Protein AF-A0AB38RMM7-F1 (afdb_monomer)

Solvent-accessible surface area (backbone atoms only — not comparable to full-atom values): 5279 Å² total; per-residue (Å²): 130,83,80,70,76,73,70,58,60,54,67,40,62,90,70,55,55,67,68,40,50,26,32,42,48,48,81,53,98,93,41,78,46,77,41,70,30,29,34,60,32,61,94,68,21,26,33,28,30,86,89,42,75,67,75,74,16,58,46,70,42,92,75,45,42,66,50,36,32,54,55,70,96,43,65,75,37,47,54,53,54,52,49,59,70,69,64,75,122

Organism: NCBI:txid1303681

pLDDT: mean 83.7, std 14.5, range [35.16, 96.75]

Structure (mmCIF, N/CA/C/O backbone):
data_AF-A0AB38RMM7-F1
#
_entry.id   AF-A0AB38RMM7-F1
#
loop_
_atom_site.group_PDB
_atom_site.id
_atom_site.type_symbol
_atom_site.label_atom_id
_atom_site.label_alt_id
_atom_site.label_comp_id
_atom_site.label_asym_id
_atom_site.label_entity_id
_atom_site.label_seq_id
_atom_site.pdbx_PDB_ins_code
_atom_site.Cartn_x
_atom_site.Cartn_y
_atom_site.Cartn_z
_atom_site.occupancy
_atom_site.B_iso_or_equiv
_atom_site.auth_seq_id
_atom_site.auth_comp_id
_atom_site.auth_asym_id
_atom_site.auth_atom_id
_atom_site.pdbx_PDB_model_num
ATOM 1 N N . MET A 1 1 ? 29.906 -15.319 7.588 1.00 35.16 1 MET A N 1
ATOM 2 C CA . MET A 1 1 ? 28.972 -15.102 6.467 1.00 35.16 1 MET A CA 1
ATOM 3 C C . MET A 1 1 ? 28.204 -13.851 6.808 1.00 35.16 1 MET A C 1
ATOM 5 O O . MET A 1 1 ? 27.572 -13.820 7.854 1.00 35.16 1 MET A O 1
ATOM 9 N N . SER A 1 2 ? 28.437 -12.793 6.040 1.00 39.25 2 SER A N 1
ATOM 10 C CA . SER A 1 2 ? 27.910 -11.458 6.289 1.00 39.25 2 SER A CA 1
ATOM 11 C C . SER A 1 2 ? 26.391 -11.508 6.270 1.00 39.25 2 SER A C 1
ATOM 13 O O . SER A 1 2 ? 25.805 -11.931 5.278 1.00 39.25 2 SER A O 1
ATOM 15 N N . SER A 1 3 ? 25.772 -11.119 7.377 1.00 42.66 3 SER A N 1
ATOM 16 C CA . SER A 1 3 ? 24.352 -10.822 7.439 1.00 42.66 3 SER A CA 1
ATOM 17 C C . SER A 1 3 ? 24.130 -9.599 6.552 1.00 42.66 3 SER A C 1
ATOM 19 O O . SER A 1 3 ? 24.262 -8.467 7.011 1.00 42.66 3 SER A O 1
ATOM 21 N N . GLU A 1 4 ? 23.881 -9.804 5.258 1.00 44.81 4 GLU A N 1
ATOM 22 C CA . GLU A 1 4 ? 23.113 -8.823 4.503 1.00 44.81 4 GLU A CA 1
ATOM 23 C C . GLU A 1 4 ? 21.838 -8.640 5.318 1.00 44.81 4 GLU A C 1
ATOM 25 O O . GLU A 1 4 ? 21.049 -9.575 5.467 1.00 44.81 4 GLU A O 1
ATOM 30 N N . SER A 1 5 ? 21.688 -7.476 5.951 1.00 48.28 5 SER A N 1
ATOM 31 C CA . SER A 1 5 ? 20.381 -7.002 6.373 1.00 48.28 5 SER A CA 1
ATOM 32 C C . SER A 1 5 ? 19.549 -7.030 5.104 1.00 48.28 5 SER A C 1
ATOM 34 O O . SER A 1 5 ? 19.679 -6.126 4.284 1.00 48.28 5 SER A O 1
ATOM 36 N N . ALA A 1 6 ? 18.829 -8.130 4.872 1.00 55.78 6 ALA A N 1
ATOM 37 C CA . ALA A 1 6 ? 17.973 -8.279 3.716 1.00 55.78 6 ALA A CA 1
ATOM 38 C C . ALA A 1 6 ? 16.996 -7.122 3.829 1.00 55.78 6 ALA A C 1
ATOM 40 O O . ALA A 1 6 ? 16.140 -7.130 4.716 1.00 55.78 6 ALA A O 1
ATOM 41 N N . ALA A 1 7 ? 17.231 -6.075 3.037 1.00 63.75 7 ALA A N 1
ATOM 42 C CA . ALA A 1 7 ? 16.357 -4.928 3.008 1.00 63.75 7 ALA A CA 1
ATOM 43 C C . ALA A 1 7 ? 14.967 -5.5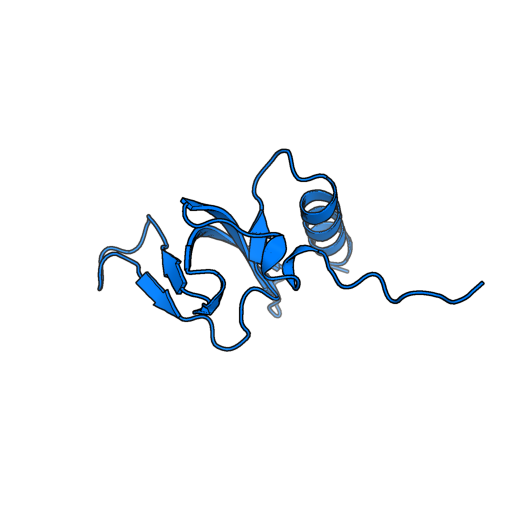01 2.777 1.00 63.75 7 ALA A C 1
ATOM 45 O O . ALA A 1 7 ? 14.747 -6.272 1.838 1.00 63.75 7 ALA A O 1
ATOM 46 N N . SER A 1 8 ? 14.085 -5.221 3.727 1.00 78.69 8 SER A N 1
ATOM 47 C CA . SER A 1 8 ? 12.662 -5.457 3.621 1.00 78.69 8 SER A CA 1
ATOM 48 C C . SER A 1 8 ? 12.224 -5.245 2.166 1.00 78.69 8 SER A C 1
ATOM 5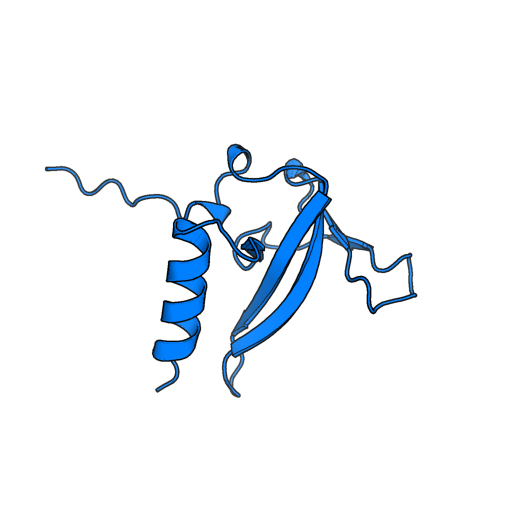0 O O . SER A 1 8 ? 12.388 -4.137 1.665 1.00 78.69 8 SER A O 1
ATOM 52 N N . PRO A 1 9 ? 11.729 -6.261 1.441 1.00 83.44 9 PRO A N 1
ATOM 53 C CA . PRO A 1 9 ? 11.570 -6.169 -0.013 1.00 83.44 9 P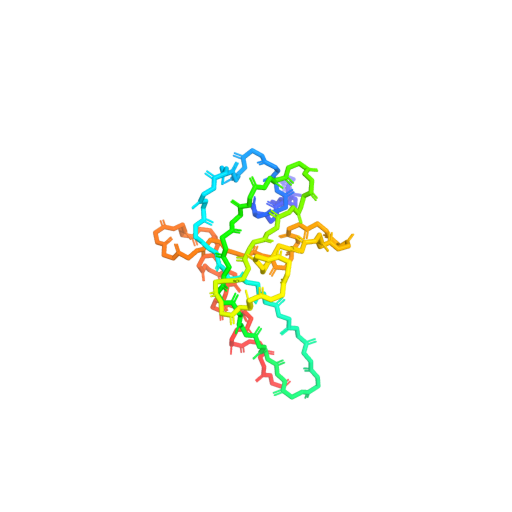RO A CA 1
ATOM 54 C C . PRO A 1 9 ? 10.648 -5.023 -0.444 1.00 83.44 9 PRO A C 1
ATOM 56 O O . PRO A 1 9 ? 10.883 -4.397 -1.468 1.00 83.44 9 PRO A O 1
ATOM 59 N N . TRP A 1 10 ? 9.665 -4.672 0.385 1.00 85.19 10 TRP A N 1
ATOM 60 C CA . TRP A 1 10 ? 8.794 -3.507 0.203 1.00 85.19 10 TRP A CA 1
ATOM 61 C C . TRP A 1 10 ? 9.489 -2.142 0.358 1.00 85.19 10 TRP A C 1
ATOM 63 O O . TRP A 1 10 ? 8.935 -1.130 -0.060 1.00 85.19 10 TRP A O 1
ATOM 73 N N . GLU A 1 11 ? 10.687 -2.073 0.936 1.00 82.00 11 GLU A N 1
ATOM 74 C CA . GLU A 1 11 ? 11.502 -0.850 0.976 1.00 82.00 11 GLU A CA 1
ATOM 75 C C . GLU A 1 11 ? 12.278 -0.639 -0.337 1.00 82.00 11 GLU A C 1
ATOM 77 O O . GLU A 1 11 ? 12.761 0.462 -0.600 1.00 82.00 11 GLU A O 1
ATOM 82 N N . CYS A 1 12 ? 12.363 -1.660 -1.197 1.00 81.94 12 CYS A N 1
ATOM 83 C CA . CYS A 1 12 ? 13.004 -1.563 -2.504 1.00 81.94 12 CYS A CA 1
ATOM 84 C C . CYS A 1 12 ? 12.016 -1.022 -3.548 1.00 81.94 12 CYS A C 1
ATOM 86 O O . CYS A 1 12 ? 10.993 -1.644 -3.820 1.00 81.94 12 CYS A O 1
ATOM 88 N N . ALA A 1 13 ? 12.339 0.101 -4.196 1.00 74.06 13 ALA A N 1
ATOM 89 C CA . ALA A 1 13 ? 11.482 0.686 -5.235 1.00 74.06 13 ALA A CA 1
ATOM 90 C C . ALA A 1 13 ? 11.222 -0.278 -6.410 1.00 74.06 13 ALA A C 1
ATOM 92 O O . ALA A 1 13 ? 10.103 -0.332 -6.911 1.00 74.06 13 ALA A O 1
ATOM 93 N N . ASP A 1 14 ? 12.221 -1.086 -6.781 1.00 83.88 14 ASP A N 1
ATOM 94 C CA . ASP A 1 14 ? 12.125 -2.091 -7.852 1.00 83.88 14 ASP A CA 1
ATOM 95 C C . ASP A 1 14 ? 11.171 -3.251 -7.521 1.00 83.88 14 ASP A C 1
ATOM 97 O O . ASP A 1 14 ? 10.830 -4.049 -8.392 1.00 83.88 14 ASP A O 1
ATOM 101 N N . HIS A 1 15 ? 10.734 -3.365 -6.264 1.00 87.94 15 HIS A N 1
ATOM 102 C CA . HIS A 1 15 ? 9.740 -4.351 -5.852 1.00 87.94 15 HIS A CA 1
ATOM 103 C C . HIS A 1 15 ? 8.317 -3.972 -6.279 1.00 87.94 15 HIS A C 1
ATOM 105 O O . HIS A 1 15 ? 7.439 -4.831 -6.294 1.00 87.94 15 HIS A O 1
ATOM 111 N N . TRP A 1 16 ? 8.082 -2.702 -6.611 1.00 90.69 16 TRP A N 1
ATOM 112 C CA . TRP A 1 16 ? 6.753 -2.150 -6.836 1.00 90.69 16 TRP A CA 1
ATOM 113 C C . TRP A 1 16 ? 6.518 -1.770 -8.293 1.00 90.69 16 TRP A C 1
ATOM 115 O O . TRP A 1 16 ? 7.375 -1.185 -8.956 1.00 90.69 16 TRP A O 1
ATOM 125 N N . ALA A 1 17 ? 5.291 -1.985 -8.750 1.00 92.56 17 ALA A N 1
ATOM 126 C CA . ALA A 1 17 ? 4.767 -1.468 -10.000 1.00 92.56 17 ALA A CA 1
ATOM 127 C C . ALA A 1 17 ? 3.542 -0.565 -9.752 1.00 92.56 17 ALA A C 1
ATOM 129 O O . ALA A 1 17 ? 2.752 -0.797 -8.831 1.00 92.56 17 ALA A O 1
ATOM 130 N N . PRO A 1 18 ? 3.332 0.476 -10.580 1.00 94.69 18 PRO A N 1
ATOM 131 C CA . PRO A 1 18 ? 2.059 1.187 -10.616 1.00 94.69 18 PRO A CA 1
ATOM 132 C C . PRO A 1 18 ? 0.892 0.221 -10.865 1.00 94.69 18 PRO A C 1
ATOM 134 O O . PRO A 1 18 ? 0.922 -0.571 -11.805 1.00 94.69 18 PRO A O 1
ATOM 137 N N . GLY A 1 19 ? -0.151 0.319 -10.045 1.00 93.88 19 GLY A N 1
ATOM 138 C CA . GLY A 1 19 ? -1.322 -0.556 -10.067 1.00 93.88 19 GLY A CA 1
ATOM 139 C C . GLY A 1 19 ? -1.261 -1.725 -9.083 1.00 93.88 19 GLY A C 1
ATOM 140 O O . GLY A 1 19 ? -2.274 -2.408 -8.922 1.00 93.88 19 GLY A O 1
ATOM 141 N N . ASP A 1 20 ? -0.135 -1.939 -8.396 1.00 93.56 20 ASP A N 1
ATOM 142 C CA . ASP A 1 20 ? -0.023 -3.006 -7.404 1.00 93.56 20 ASP A CA 1
ATOM 143 C C . ASP A 1 20 ? -1.065 -2.849 -6.294 1.00 93.56 20 ASP A C 1
ATOM 145 O O . ASP A 1 20 ? -1.224 -1.783 -5.692 1.00 93.56 20 ASP A O 1
ATOM 149 N N . SER A 1 21 ? -1.770 -3.945 -6.016 1.00 93.00 21 SER A N 1
ATOM 150 C CA . SER A 1 21 ? -2.681 -4.037 -4.878 1.00 93.00 21 SER A CA 1
ATOM 151 C C . SER A 1 21 ? -1.883 -4.283 -3.605 1.00 93.00 21 SER A C 1
ATOM 153 O O . SER A 1 21 ? -1.078 -5.213 -3.535 1.00 93.00 21 SER A O 1
ATOM 155 N N . ALA A 1 22 ? -2.123 -3.464 -2.588 1.00 94.31 22 ALA A N 1
ATOM 156 C CA . ALA A 1 22 ? -1.341 -3.469 -1.365 1.00 94.31 22 ALA A CA 1
ATOM 157 C C . ALA A 1 22 ? -2.199 -3.212 -0.119 1.00 94.31 22 ALA A C 1
ATOM 159 O O . ALA A 1 22 ? -3.374 -2.849 -0.192 1.00 94.31 22 ALA A O 1
ATOM 160 N N . LEU A 1 23 ? -1.587 -3.423 1.038 1.00 93.50 23 LEU A N 1
ATOM 161 C CA . LEU A 1 23 ? -2.084 -3.046 2.350 1.00 93.50 23 LEU A CA 1
ATOM 162 C C . LEU A 1 23 ? -1.162 -1.968 2.903 1.00 93.50 23 LEU A C 1
ATOM 164 O O . LEU A 1 23 ? 0.049 -2.174 2.986 1.00 93.50 23 LEU A O 1
ATOM 168 N N . TRP A 1 24 ? -1.734 -0.834 3.291 1.00 93.62 24 TRP A N 1
ATOM 169 C CA . TRP A 1 24 ? -1.072 0.106 4.177 1.00 93.62 24 TRP A CA 1
ATOM 170 C C . TRP A 1 24 ? -1.317 -0.339 5.612 1.00 93.62 24 TRP A C 1
ATOM 172 O O . TRP A 1 24 ? -2.460 -0.503 6.040 1.00 93.62 24 TRP A O 1
ATOM 182 N N . ILE A 1 25 ? -0.234 -0.574 6.332 1.00 90.81 25 ILE A N 1
ATOM 183 C CA . ILE A 1 25 ? -0.244 -1.079 7.692 1.00 90.81 25 ILE A CA 1
ATOM 184 C C . ILE A 1 25 ? 0.142 0.078 8.600 1.00 90.81 25 ILE A C 1
ATOM 186 O O . ILE A 1 25 ? 1.105 0.786 8.329 1.00 90.81 25 ILE A O 1
ATOM 190 N N . GLY A 1 26 ? -0.559 0.261 9.708 1.00 87.56 26 GLY A N 1
ATOM 191 C CA . GLY A 1 26 ? -0.014 1.064 10.789 1.00 87.56 26 GLY A CA 1
ATOM 192 C C . GLY A 1 26 ? -0.107 0.360 12.126 1.00 87.56 26 GLY A C 1
ATOM 193 O O . GLY A 1 26 ? -0.975 -0.476 12.372 1.00 87.56 26 GLY A O 1
ATOM 194 N N . VAL A 1 27 ? 0.837 0.701 12.995 1.00 83.38 27 VAL A N 1
ATOM 195 C CA . VAL A 1 27 ? 0.947 0.143 14.340 1.00 83.38 27 VAL A CA 1
ATOM 196 C C . VAL A 1 27 ? 0.559 1.234 15.325 1.00 83.38 27 VAL A C 1
ATOM 198 O O . VAL A 1 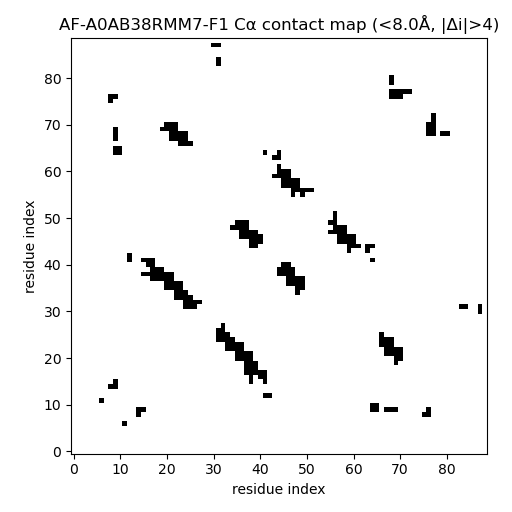27 ? 1.211 2.273 15.408 1.00 83.38 27 VAL A O 1
ATOM 201 N N . GLY A 1 28 ? -0.534 1.011 16.047 1.00 81.88 28 GLY A N 1
ATOM 202 C CA . GLY A 1 28 ? -1.024 1.904 17.089 1.00 81.88 28 GLY A CA 1
ATOM 203 C C . GLY A 1 28 ? -1.055 1.226 18.456 1.00 81.88 28 GLY A C 1
ATOM 204 O O . GLY A 1 28 ? -0.831 0.025 18.589 1.00 81.88 28 GLY A O 1
ATOM 205 N N . ALA A 1 29 ? -1.402 1.997 19.489 1.00 80.94 29 ALA A N 1
ATOM 206 C CA . ALA A 1 29 ? -1.539 1.485 20.856 1.00 80.94 29 ALA A CA 1
ATOM 207 C C . ALA A 1 29 ? -2.608 0.379 20.995 1.00 80.94 29 ALA A C 1
ATOM 209 O O . ALA A 1 29 ? -2.546 -0.425 21.918 1.00 80.94 29 ALA A O 1
ATOM 210 N N . SER A 1 30 ? -3.585 0.337 20.084 1.00 82.00 30 SER A N 1
ATOM 211 C CA . SER A 1 30 ? -4.650 -0.671 20.027 1.00 82.00 30 SER A CA 1
ATOM 212 C C . SER A 1 30 ? -4.316 -1.883 19.148 1.00 82.00 30 SER A C 1
ATOM 214 O O . SER A 1 30 ? -5.181 -2.732 18.950 1.00 82.00 30 SER A O 1
ATOM 216 N N . GLY A 1 31 ? -3.100 -1.954 18.596 1.00 84.31 31 GLY A N 1
ATOM 217 C CA . GLY A 1 31 ? -2.650 -3.027 17.712 1.00 84.31 31 GLY A CA 1
ATOM 218 C C . GLY A 1 31 ? -2.377 -2.563 16.282 1.00 84.31 31 GLY A C 1
ATOM 219 O O . GLY A 1 31 ? -2.151 -1.381 16.012 1.00 84.31 31 GLY A O 1
ATOM 220 N N . VAL A 1 32 ? -2.373 -3.528 15.368 1.00 86.19 32 VAL A N 1
ATOM 221 C CA . VAL A 1 32 ? -2.136 -3.306 13.940 1.00 86.19 32 VAL A CA 1
ATOM 222 C C . VAL A 1 32 ? -3.455 -2.952 13.259 1.00 86.19 32 VAL A C 1
ATOM 224 O O . VAL A 1 32 ? -4.458 -3.636 13.458 1.00 86.19 32 VAL A O 1
ATOM 227 N N . TYR A 1 33 ? -3.456 -1.892 12.455 1.00 88.38 33 TYR A N 1
ATOM 228 C CA . TYR A 1 33 ? -4.536 -1.593 11.522 1.00 88.38 33 TYR A CA 1
ATOM 229 C C . TYR A 1 33 ? -4.046 -1.782 10.090 1.00 88.38 33 TYR A C 1
ATOM 231 O O . TYR A 1 33 ? -2.895 -1.483 9.771 1.00 88.38 33 TYR A O 1
ATOM 239 N N . GLU A 1 34 ? -4.937 -2.257 9.227 1.00 91.00 34 GLU A N 1
ATOM 240 C CA . GLU A 1 34 ? -4.655 -2.488 7.816 1.00 91.00 34 GLU A CA 1
ATOM 241 C C . GLU A 1 34 ? -5.666 -1.741 6.959 1.00 91.00 34 GLU A C 1
ATOM 243 O O . GLU A 1 34 ? -6.859 -1.698 7.271 1.00 91.00 34 GLU A O 1
ATOM 248 N N . ARG A 1 35 ? -5.186 -1.166 5.858 1.00 91.94 35 ARG A N 1
ATOM 249 C CA . ARG A 1 35 ? -6.013 -0.441 4.904 1.00 91.94 35 ARG A CA 1
ATOM 250 C C . ARG A 1 35 ? -5.678 -0.850 3.471 1.00 91.94 35 ARG A C 1
ATOM 252 O O . ARG A 1 35 ? -4.533 -0.666 3.057 1.00 91.94 35 ARG A O 1
ATOM 259 N N . PRO A 1 36 ? -6.633 -1.398 2.701 1.00 94.19 36 PRO A N 1
ATOM 260 C CA . PRO A 1 36 ? -6.408 -1.712 1.295 1.00 94.19 36 PRO A CA 1
ATOM 261 C C . PRO A 1 36 ? -6.104 -0.452 0.488 1.00 94.19 36 PRO A C 1
ATOM 263 O O . PRO A 1 36 ? -6.824 0.539 0.580 1.00 94.19 36 PRO A O 1
ATOM 266 N N . ILE A 1 37 ? -5.055 -0.507 -0.324 1.00 95.50 37 ILE A N 1
ATOM 267 C CA . ILE A 1 37 ? -4.637 0.587 -1.200 1.00 95.50 37 ILE A CA 1
ATOM 268 C C . ILE A 1 37 ? -4.134 0.049 -2.542 1.00 95.50 37 ILE A C 1
ATOM 270 O O . ILE A 1 37 ? -3.857 -1.141 -2.707 1.00 95.50 37 ILE A O 1
ATOM 274 N N . ILE A 1 38 ? -3.998 0.949 -3.509 1.00 95.75 38 ILE A N 1
ATOM 275 C CA . ILE A 1 38 ? -3.373 0.701 -4.808 1.00 95.75 38 ILE A CA 1
ATOM 276 C C . ILE A 1 38 ? -2.155 1.613 -4.923 1.00 95.75 38 ILE A C 1
ATOM 278 O O . ILE A 1 38 ? -2.264 2.819 -4.696 1.00 95.75 38 ILE A O 1
ATOM 282 N N . VAL A 1 39 ? -1.00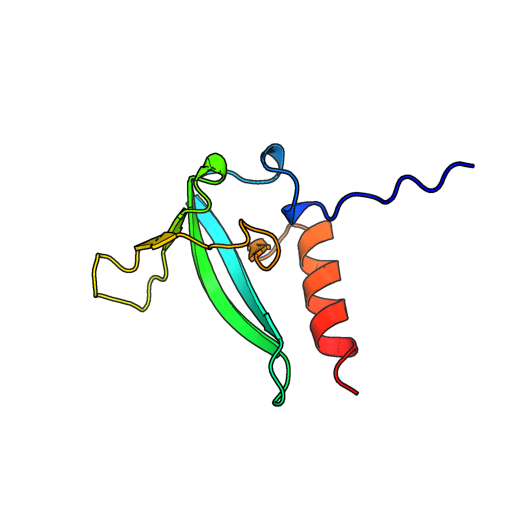0 1.074 -5.296 1.00 95.06 39 VAL A N 1
ATOM 283 C CA . VAL A 1 39 ? 0.199 1.886 -5.539 1.00 95.06 39 VAL A CA 1
ATOM 284 C C . VAL A 1 39 ? 0.035 2.650 -6.851 1.00 95.06 39 VAL A C 1
ATOM 286 O O . VAL A 1 39 ? -0.175 2.056 -7.902 1.00 95.06 39 VAL A O 1
ATOM 289 N N . VAL A 1 40 ? 0.120 3.979 -6.813 1.00 96.12 40 VAL A N 1
ATOM 290 C CA . VAL A 1 40 ? -0.017 4.848 -7.997 1.00 96.12 40 VAL A CA 1
ATOM 291 C C . VAL A 1 40 ? 1.352 5.184 -8.580 1.00 96.12 40 VAL A C 1
ATOM 293 O O . VAL A 1 40 ? 1.558 5.079 -9.786 1.00 96.12 40 VAL A O 1
ATOM 296 N N . SER A 1 41 ? 2.300 5.579 -7.731 1.00 94.44 41 SER A N 1
ATOM 297 C CA . SER A 1 41 ? 3.681 5.857 -8.132 1.00 94.44 41 SER A CA 1
ATOM 298 C C . SER A 1 41 ? 4.629 5.447 -7.011 1.00 94.44 41 SER A C 1
ATOM 300 O O . SER A 1 41 ? 4.665 6.137 -5.988 1.00 94.44 41 SER A O 1
ATOM 302 N N . PRO A 1 42 ? 5.416 4.370 -7.187 1.00 91.62 42 PRO A N 1
ATOM 303 C CA . PRO A 1 42 ? 6.364 3.931 -6.168 1.00 91.62 42 PRO A CA 1
ATOM 304 C C . PRO A 1 42 ? 7.412 4.993 -5.827 1.00 91.62 42 PRO A C 1
ATOM 306 O O . PRO A 1 42 ? 7.647 5.277 -4.658 1.00 91.62 42 PRO A O 1
ATOM 309 N N . ALA A 1 43 ? 7.980 5.649 -6.847 1.00 90.56 43 ALA A N 1
ATOM 310 C CA . ALA A 1 43 ? 9.005 6.681 -6.671 1.00 90.56 43 ALA A CA 1
ATOM 311 C C . ALA A 1 43 ? 8.485 7.919 -5.924 1.00 90.56 43 ALA A C 1
ATOM 313 O O . ALA A 1 43 ? 9.239 8.577 -5.215 1.00 90.56 43 ALA A O 1
ATOM 314 N N . GLY A 1 44 ? 7.198 8.237 -6.090 1.00 91.62 44 GLY A N 1
ATOM 315 C CA . GLY A 1 44 ? 6.542 9.329 -5.373 1.00 91.62 44 GLY A CA 1
ATOM 316 C C . GLY A 1 44 ? 5.866 8.904 -4.071 1.00 91.62 44 GLY A C 1
ATOM 317 O O . GLY A 1 44 ? 5.241 9.753 -3.444 1.00 91.62 44 GLY A O 1
ATOM 318 N N . ALA A 1 45 ? 5.917 7.614 -3.709 1.00 93.00 45 ALA A N 1
ATOM 319 C CA . ALA A 1 45 ? 5.113 7.019 -2.639 1.00 93.00 45 ALA A CA 1
ATOM 320 C C . ALA A 1 45 ? 3.631 7.443 -2.690 1.00 93.00 45 ALA A C 1
ATOM 322 O O . ALA A 1 45 ? 2.994 7.706 -1.667 1.00 93.00 45 ALA A O 1
ATOM 323 N N . LEU A 1 46 ? 3.100 7.551 -3.911 1.00 95.44 46 LEU A N 1
ATOM 324 C CA . LEU A 1 46 ? 1.707 7.898 -4.153 1.00 95.44 46 LEU A CA 1
ATOM 325 C C . LEU A 1 46 ? 0.880 6.626 -4.129 1.00 95.44 46 LEU A C 1
ATOM 327 O O . LEU A 1 46 ? 1.169 5.675 -4.862 1.00 95.44 46 LEU A O 1
ATOM 331 N N . VAL A 1 47 ? -0.174 6.640 -3.329 1.00 96.06 47 VAL A N 1
ATOM 332 C CA . VAL A 1 47 ? -1.105 5.527 -3.174 1.00 96.06 47 VAL A CA 1
ATOM 333 C C . VAL A 1 47 ? -2.530 6.030 -3.316 1.00 96.06 47 VAL A C 1
ATOM 335 O O . VAL A 1 47 ? -2.815 7.209 -3.104 1.00 96.06 47 VAL A O 1
ATOM 338 N N . ARG A 1 48 ? -3.428 5.123 -3.679 1.00 96.75 48 ARG A N 1
ATOM 339 C CA . ARG A 1 48 ? -4.856 5.374 -3.757 1.00 96.75 48 ARG A CA 1
ATOM 340 C C . ARG A 1 48 ? -5.591 4.483 -2.773 1.00 96.75 48 ARG A C 1
ATOM 342 O O . ARG A 1 48 ? -5.481 3.263 -2.857 1.00 96.75 48 ARG A O 1
ATOM 349 N N . ASP A 1 49 ? -6.381 5.090 -1.904 1.00 95.81 49 ASP A N 1
ATOM 350 C CA . ASP A 1 49 ? -7.400 4.400 -1.127 1.00 95.81 49 ASP A CA 1
ATOM 351 C C . ASP A 1 49 ? -8.715 4.373 -1.927 1.00 95.81 49 ASP A C 1
ATOM 353 O O . ASP A 1 49 ? -9.290 5.434 -2.187 1.00 95.81 49 ASP A O 1
ATOM 357 N N . PRO A 1 50 ? -9.207 3.194 -2.343 1.00 93.56 50 PRO A N 1
ATOM 358 C CA . PRO A 1 50 ? -10.436 3.093 -3.123 1.00 93.56 50 PRO A CA 1
ATOM 359 C C . PRO A 1 50 ? -11.702 3.480 -2.342 1.00 93.56 50 PRO A C 1
ATOM 361 O O . PRO A 1 50 ? -12.732 3.732 -2.967 1.00 93.56 50 PRO A O 1
ATOM 364 N N . GLU A 1 51 ? -11.655 3.526 -1.009 1.00 93.69 51 GLU A N 1
ATOM 365 C CA . GLU A 1 51 ? -12.802 3.861 -0.160 1.00 93.69 51 GLU A CA 1
ATOM 366 C C . GLU A 1 51 ? -12.932 5.368 0.101 1.00 93.69 51 GLU A C 1
ATOM 368 O O . GLU A 1 51 ? -13.979 5.829 0.562 1.00 93.69 51 GLU A O 1
ATOM 373 N N . VAL A 1 52 ? -11.898 6.160 -0.205 1.00 94.56 52 VAL A N 1
ATOM 374 C CA . VAL A 1 52 ? -11.928 7.615 -0.025 1.00 94.56 52 VAL A CA 1
ATOM 375 C C . VAL A 1 52 ? -12.285 8.315 -1.333 1.00 94.56 52 VAL A C 1
ATOM 377 O O . VAL A 1 52 ? -11.665 8.110 -2.370 1.00 94.56 52 VAL A O 1
ATOM 380 N N . THR A 1 53 ? -13.285 9.195 -1.276 1.00 92.31 53 THR A N 1
ATOM 381 C CA . THR A 1 53 ? -13.775 9.959 -2.438 1.00 92.31 53 THR A CA 1
ATOM 382 C C . THR A 1 53 ? -13.147 11.343 -2.569 1.00 92.31 53 THR A C 1
ATOM 384 O O . THR A 1 53 ? -13.159 11.934 -3.646 1.00 92.31 53 THR A O 1
ATOM 387 N N . TYR A 1 54 ? -12.594 11.883 -1.482 1.00 91.94 54 TYR A N 1
ATOM 388 C CA . TYR A 1 54 ? -11.890 13.158 -1.515 1.00 91.94 54 TYR A CA 1
ATOM 389 C C . TYR A 1 54 ? -10.580 13.019 -2.296 1.00 91.94 54 TYR A C 1
ATOM 391 O O . TYR A 1 54 ? -9.796 12.113 -2.016 1.00 91.94 54 TYR A O 1
ATOM 399 N N . ASN A 1 55 ? -10.334 13.931 -3.244 1.00 93.19 55 ASN A N 1
ATOM 400 C CA . ASN A 1 55 ? -9.129 13.941 -4.084 1.00 93.19 55 ASN A CA 1
ATOM 401 C C . ASN A 1 55 ? -8.851 12.584 -4.767 1.00 93.19 55 ASN A C 1
ATOM 403 O O . ASN A 1 55 ? -7.713 12.118 -4.801 1.00 93.19 55 ASN A O 1
ATOM 407 N N . ASP A 1 56 ? -9.914 11.908 -5.220 1.00 91.69 56 ASP A N 1
ATOM 408 C CA . ASP A 1 56 ? -9.883 10.559 -5.809 1.00 91.69 56 ASP A CA 1
ATOM 409 C C . ASP A 1 56 ? -9.249 9.471 -4.916 1.00 91.69 56 ASP A C 1
ATOM 411 O O . ASP A 1 56 ? -8.881 8.391 -5.394 1.00 91.69 56 ASP A O 1
ATOM 415 N N . GLY A 1 57 ? -9.120 9.757 -3.615 1.00 94.38 57 GLY A N 1
ATOM 416 C CA . GLY A 1 57 ? -8.464 8.898 -2.639 1.00 94.38 57 GLY A CA 1
ATOM 417 C C . GLY A 1 57 ? -6.947 8.841 -2.802 1.00 94.38 57 GLY A C 1
ATOM 418 O O . GLY A 1 57 ? -6.341 7.880 -2.342 1.00 94.38 57 GLY A O 1
ATOM 419 N N . ILE A 1 58 ? -6.326 9.814 -3.478 1.00 96.31 58 ILE A N 1
ATOM 420 C CA . ILE A 1 58 ? -4.877 9.836 -3.718 1.00 96.31 58 ILE A CA 1
ATOM 421 C C . ILE A 1 58 ? -4.153 10.556 -2.580 1.00 96.31 58 ILE A C 1
ATOM 423 O O . ILE A 1 58 ? -4.457 11.711 -2.261 1.00 96.31 58 ILE A O 1
ATOM 427 N N . PHE A 1 59 ? -3.139 9.886 -2.031 1.00 94.81 59 PHE A N 1
ATOM 428 C CA . PHE A 1 59 ? -2.308 10.373 -0.934 1.00 94.81 59 PHE A CA 1
ATOM 429 C C . PHE A 1 59 ? -0.826 10.131 -1.206 1.00 94.81 59 PHE A C 1
ATOM 431 O O . PHE A 1 59 ? -0.447 9.142 -1.834 1.00 94.81 59 PHE A O 1
ATOM 438 N N . THR A 1 60 ? 0.008 11.017 -0.670 1.00 95.12 60 THR A N 1
ATOM 439 C CA . THR A 1 60 ? 1.458 10.823 -0.580 1.00 95.12 60 THR A CA 1
ATOM 440 C C . THR A 1 60 ? 1.796 10.302 0.808 1.00 95.12 60 THR A C 1
ATOM 442 O O . THR A 1 60 ? 1.414 10.924 1.801 1.00 95.12 60 THR A O 1
ATOM 445 N N . LEU A 1 61 ? 2.531 9.194 0.891 1.00 92.12 61 LEU A N 1
ATOM 446 C CA . LEU A 1 61 ? 3.028 8.675 2.164 1.00 92.12 61 LEU A CA 1
ATOM 447 C C . LEU A 1 61 ? 4.359 9.352 2.525 1.00 92.12 61 LEU A C 1
ATOM 449 O O . LEU A 1 61 ? 5.312 9.310 1.748 1.00 92.12 61 LEU A O 1
ATOM 453 N N . SER A 1 62 ? 4.427 9.977 3.705 1.00 89.38 62 SER A N 1
ATOM 454 C CA . SER A 1 62 ? 5.615 10.702 4.193 1.00 89.38 62 SER A CA 1
ATOM 455 C C . SER A 1 62 ? 6.836 9.805 4.365 1.00 89.38 62 SER A C 1
ATOM 457 O O . SER A 1 62 ? 7.954 10.217 4.073 1.00 89.38 62 SER A O 1
ATOM 459 N N . ASP A 1 63 ? 6.606 8.575 4.812 1.00 87.19 63 ASP A N 1
ATOM 460 C CA . ASP A 1 63 ? 7.645 7.596 5.137 1.00 87.19 63 ASP A CA 1
ATOM 461 C C . ASP A 1 63 ? 7.900 6.617 3.979 1.00 87.19 63 ASP A C 1
ATOM 463 O O . ASP A 1 63 ? 8.461 5.533 4.155 1.00 87.19 63 ASP A O 1
ATOM 467 N N . GLY A 1 64 ? 7.474 6.994 2.771 1.00 90.19 64 GLY A N 1
ATOM 468 C CA . GLY A 1 64 ? 7.557 6.139 1.599 1.00 90.19 64 GLY A CA 1
ATOM 469 C C . GLY A 1 64 ? 6.629 4.926 1.694 1.00 90.19 64 GLY A C 1
ATOM 470 O O . GLY A 1 64 ? 5.565 4.971 2.307 1.00 90.19 64 GLY A O 1
ATOM 471 N N . LEU A 1 65 ? 7.046 3.812 1.087 1.00 90.31 65 LEU A N 1
ATOM 472 C CA . LEU A 1 65 ? 6.313 2.537 1.105 1.00 90.31 65 LEU A CA 1
ATOM 473 C C . LEU A 1 65 ? 6.740 1.611 2.259 1.00 90.31 65 LEU A C 1
ATOM 475 O O . LEU A 1 65 ? 6.437 0.419 2.250 1.00 90.31 65 LEU A O 1
ATOM 479 N N . ARG A 1 66 ? 7.430 2.150 3.272 1.00 88.81 66 ARG A N 1
ATOM 480 C CA . ARG A 1 66 ? 7.976 1.386 4.405 1.00 88.81 66 ARG A CA 1
ATOM 481 C C . ARG A 1 66 ? 6.929 0.532 5.115 1.00 88.81 66 ARG A C 1
ATOM 483 O O . ARG A 1 66 ? 7.203 -0.618 5.461 1.00 88.81 66 ARG A O 1
ATOM 490 N N . ASP A 1 67 ? 5.728 1.069 5.282 1.00 90.00 67 ASP A N 1
ATOM 491 C CA . ASP A 1 67 ? 4.621 0.392 5.959 1.00 90.00 67 ASP A CA 1
ATOM 492 C C . ASP A 1 67 ? 3.571 -0.145 4.977 1.00 90.00 67 ASP A C 1
ATOM 494 O O . ASP A 1 67 ? 2.427 -0.412 5.338 1.00 90.00 67 ASP A O 1
ATOM 498 N N . VAL A 1 68 ? 3.954 -0.316 3.710 1.00 92.31 68 VAL A N 1
ATOM 499 C CA . VAL A 1 68 ? 3.096 -0.875 2.666 1.00 92.31 68 VAL A CA 1
ATOM 500 C C . VAL A 1 68 ? 3.556 -2.291 2.329 1.00 92.31 68 VAL A C 1
ATOM 502 O O . VAL A 1 68 ? 4.752 -2.570 2.263 1.00 92.31 68 VAL A O 1
ATOM 505 N N . ARG A 1 69 ? 2.621 -3.225 2.149 1.00 92.81 69 ARG A N 1
ATOM 506 C CA . ARG A 1 69 ? 2.900 -4.617 1.749 1.00 92.81 69 ARG A CA 1
ATOM 507 C C . ARG A 1 69 ? 2.024 -5.004 0.574 1.00 92.81 69 ARG A C 1
ATOM 509 O O . ARG A 1 69 ? 0.845 -4.670 0.578 1.00 92.81 69 ARG A O 1
ATOM 516 N N . HIS A 1 70 ? 2.559 -5.732 -0.406 1.00 92.38 70 HIS A N 1
ATOM 517 C CA . HIS A 1 70 ? 1.720 -6.326 -1.451 1.00 92.38 70 HIS A CA 1
ATOM 518 C C . HIS A 1 70 ? 0.633 -7.206 -0.845 1.00 92.38 70 HIS A C 1
ATOM 520 O O . HIS A 1 70 ? 0.856 -7.913 0.143 1.00 92.38 70 HIS A O 1
ATOM 526 N N . ARG A 1 71 ? -0.536 -7.189 -1.480 1.00 84.25 71 ARG A N 1
ATOM 527 C CA . ARG A 1 71 ? -1.620 -8.118 -1.190 1.00 84.25 71 ARG A CA 1
ATOM 528 C C . ARG A 1 71 ? -1.450 -9.382 -2.034 1.00 84.25 71 ARG A C 1
ATOM 530 O O . ARG A 1 71 ? -1.254 -9.266 -3.237 1.00 84.25 71 ARG A O 1
ATOM 537 N N . ASP A 1 72 ? -1.616 -10.553 -1.409 1.00 69.94 72 ASP A N 1
ATOM 538 C CA . ASP A 1 72 ? -1.568 -11.894 -2.027 1.00 69.94 72 ASP A CA 1
ATOM 539 C C . ASP A 1 72 ? -0.259 -12.212 -2.791 1.00 69.94 72 ASP A C 1
ATOM 541 O O . ASP A 1 72 ? 0.508 -11.327 -3.131 1.00 69.94 72 ASP A O 1
ATOM 545 N N . SER A 1 73 ? 0.020 -13.497 -3.065 1.00 67.31 73 SER A N 1
ATOM 546 C CA . SER A 1 73 ? 1.101 -14.070 -3.921 1.00 67.31 73 SER A CA 1
ATOM 547 C C . SER A 1 73 ? 2.574 -13.615 -3.760 1.00 67.31 73 SER A C 1
ATOM 549 O O . SER A 1 73 ? 3.472 -14.332 -4.197 1.00 67.31 73 SER A O 1
ATOM 551 N N . CYS A 1 74 ? 2.861 -12.501 -3.092 1.00 83.88 74 CYS A N 1
ATOM 552 C CA . CYS A 1 74 ? 4.186 -12.015 -2.751 1.00 83.88 74 CYS A CA 1
ATOM 553 C C . CYS A 1 74 ? 4.576 -12.622 -1.404 1.00 83.88 74 CYS A C 1
ATOM 555 O O . CYS A 1 74 ? 4.301 -12.062 -0.340 1.00 83.88 74 CYS A O 1
ATOM 557 N N . GLU A 1 75 ? 5.183 -13.809 -1.451 1.00 80.94 75 GLU A N 1
ATOM 558 C CA . GLU A 1 75 ? 5.641 -14.532 -0.259 1.00 80.94 75 GLU A CA 1
ATOM 559 C C . GLU A 1 75 ? 6.463 -13.644 0.703 1.00 80.94 75 GLU A C 1
ATOM 561 O O . GLU A 1 75 ? 6.165 -13.657 1.904 1.00 80.94 75 GLU A O 1
ATOM 566 N N . PRO A 1 76 ? 7.401 -12.794 0.224 1.00 79.12 76 PRO A N 1
ATOM 567 C CA . PRO A 1 76 ? 8.181 -11.942 1.116 1.00 79.12 76 PRO A CA 1
ATOM 568 C C . PRO A 1 76 ? 7.347 -10.876 1.847 1.00 79.12 76 PRO A C 1
ATOM 570 O O . PRO A 1 76 ? 7.540 -10.660 3.044 1.00 79.12 76 PRO A O 1
ATOM 573 N N . CYS A 1 77 ? 6.379 -10.241 1.174 1.00 86.12 77 CYS A N 1
ATOM 574 C CA . CYS A 1 77 ? 5.472 -9.284 1.816 1.00 86.12 77 CYS A CA 1
ATOM 575 C C . CYS A 1 77 ? 4.500 -9.977 2.782 1.00 86.12 77 CYS A C 1
ATOM 577 O O . CYS A 1 77 ? 4.286 -9.495 3.897 1.00 86.12 77 CYS A O 1
ATOM 579 N N . ALA A 1 78 ? 3.958 -11.136 2.399 1.00 81.81 78 ALA A N 1
ATOM 580 C CA . ALA A 1 78 ? 3.005 -11.886 3.213 1.00 81.81 78 ALA A CA 1
ATOM 581 C C . ALA A 1 78 ? 3.611 -12.367 4.543 1.00 81.81 78 ALA A C 1
ATOM 583 O O . ALA A 1 78 ? 2.935 -12.350 5.575 1.00 81.81 78 ALA A O 1
ATOM 584 N N . ALA A 1 79 ? 4.886 -12.768 4.547 1.00 82.06 79 ALA A N 1
ATOM 585 C CA . ALA A 1 79 ? 5.592 -13.141 5.771 1.00 82.06 79 ALA A CA 1
ATOM 586 C C . ALA A 1 79 ? 5.662 -11.972 6.771 1.00 82.06 79 ALA A C 1
ATOM 588 O O . ALA A 1 79 ? 5.434 -12.166 7.965 1.00 82.06 79 ALA A O 1
ATOM 589 N N . SER A 1 80 ? 5.897 -10.748 6.290 1.00 80.50 80 SER A N 1
ATOM 590 C CA . SER A 1 80 ? 5.941 -9.555 7.141 1.00 80.50 80 SER A CA 1
ATOM 591 C C . SER A 1 80 ? 4.599 -9.218 7.776 1.00 80.50 80 SER A C 1
ATOM 593 O O . SER A 1 80 ? 4.564 -8.935 8.972 1.00 80.50 80 SER A O 1
ATOM 595 N N . VAL A 1 81 ? 3.508 -9.302 7.012 1.00 81.31 81 VAL A N 1
ATOM 596 C CA . VAL A 1 81 ? 2.147 -9.095 7.536 1.00 81.31 81 VAL A CA 1
ATOM 597 C C . VAL A 1 81 ? 1.847 -10.092 8.659 1.00 81.31 81 VAL A C 1
ATOM 599 O O . VAL A 1 81 ? 1.385 -9.718 9.734 1.00 81.31 81 VAL A O 1
ATOM 602 N N . ARG A 1 82 ? 2.186 -11.373 8.455 1.00 81.62 82 ARG A N 1
ATOM 603 C CA . ARG A 1 82 ? 1.996 -12.415 9.478 1.00 81.62 82 ARG A CA 1
ATOM 604 C C . ARG A 1 82 ? 2.790 -12.128 10.751 1.00 81.62 82 ARG A C 1
ATOM 606 O O . ARG A 1 82 ? 2.246 -12.310 11.835 1.00 81.62 82 ARG A O 1
ATOM 613 N N . MET A 1 83 ? 4.036 -11.665 10.633 1.00 80.69 83 MET A N 1
ATOM 614 C CA . MET A 1 83 ? 4.847 -11.291 11.799 1.00 80.69 83 MET A CA 1
ATOM 615 C C . MET A 1 83 ? 4.225 -10.129 12.580 1.00 80.69 83 MET A C 1
ATOM 617 O O . MET A 1 83 ? 4.181 -10.186 13.806 1.00 80.69 83 MET A O 1
ATOM 621 N N . LEU A 1 84 ? 3.695 -9.114 11.892 1.00 77.44 84 LEU A N 1
ATOM 622 C CA . LEU A 1 84 ? 3.015 -7.982 12.533 1.00 77.44 84 LEU A CA 1
ATOM 623 C C . LEU A 1 84 ? 1.772 -8.432 13.313 1.00 77.44 84 LEU A C 1
ATOM 625 O O . LEU A 1 84 ? 1.563 -7.992 14.440 1.00 77.44 84 LEU A O 1
ATOM 629 N N . HIS A 1 85 ? 0.996 -9.369 12.765 1.00 75.31 85 HIS A N 1
ATOM 630 C CA . HIS A 1 85 ? -0.162 -9.946 13.454 1.00 75.31 85 HIS A CA 1
ATOM 631 C C . HIS A 1 85 ? 0.195 -10.868 14.624 1.00 75.31 85 HIS A C 1
ATOM 633 O O . HIS A 1 85 ? -0.590 -11.002 15.558 1.00 75.31 85 HIS A O 1
ATOM 639 N N . GLN A 1 86 ? 1.363 -11.511 14.591 1.00 71.06 86 GLN A N 1
ATOM 640 C CA . GLN A 1 86 ? 1.821 -12.415 15.652 1.00 71.06 86 GLN A CA 1
ATOM 641 C C . GL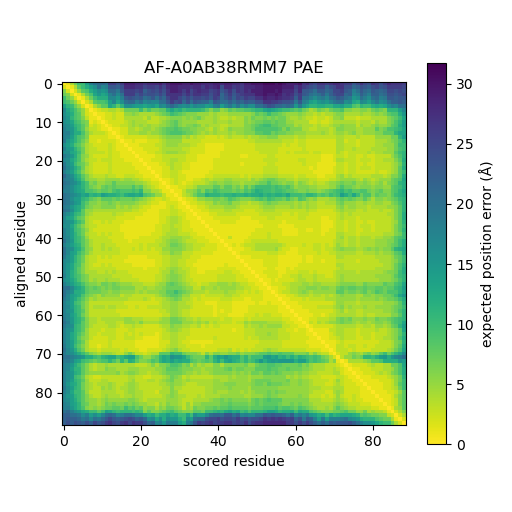N A 1 86 ? 2.581 -11.694 16.775 1.00 71.06 86 GLN A C 1
ATOM 643 O O . GLN A 1 86 ? 2.652 -12.216 17.884 1.00 71.06 86 GLN A O 1
ATOM 648 N N . GLY A 1 87 ? 3.145 -10.513 16.502 1.00 60.12 87 GLY A N 1
ATOM 649 C CA . GLY A 1 87 ? 3.926 -9.713 17.452 1.00 60.12 87 GLY A CA 1
ATOM 650 C C . GLY A 1 87 ? 3.108 -8.803 18.375 1.00 60.12 87 GLY A C 1
ATOM 651 O O . GLY A 1 87 ? 3.702 -8.075 19.165 1.00 60.12 87 GLY A O 1
ATOM 652 N N . GLY A 1 88 ? 1.774 -8.818 18.283 1.00 51.09 88 GLY A N 1
ATOM 653 C CA . GLY A 1 88 ? 0.887 -8.109 19.20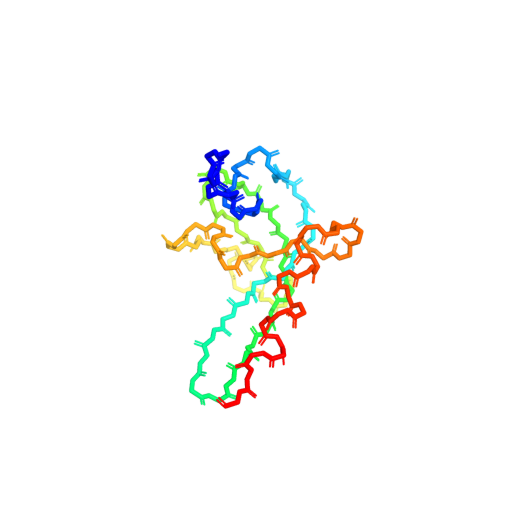8 1.00 51.09 88 GLY A CA 1
ATOM 654 C C . GLY A 1 88 ? 0.742 -8.858 20.534 1.00 51.09 88 GLY A C 1
ATOM 655 O O . GLY A 1 88 ? -0.235 -9.582 20.719 1.00 51.09 88 GLY A O 1
ATOM 656 N N . VAL A 1 89 ? 1.716 -8.693 21.432 1.00 40.88 89 VAL A N 1
ATOM 657 C CA . VAL A 1 89 ? 1.686 -9.130 22.843 1.00 40.88 89 VAL A CA 1
ATOM 658 C C . VAL A 1 89 ? 1.975 -7.965 23.772 1.00 40.88 89 VAL A C 1
ATOM 660 O O . VAL A 1 89 ? 2.918 -7.198 23.478 1.00 40.88 89 VAL A O 1
#

Mean predicted aligned error: 6.43 Å

Sequence (89 aa):
MSSESAASPWECADHWAPGDSALWIGVGASGVYERPIIVVSPAGALVRDPEVTYNDGIFTLSDGLRDVRHRDSCEPCAASVRMLHQGGV

Secondary 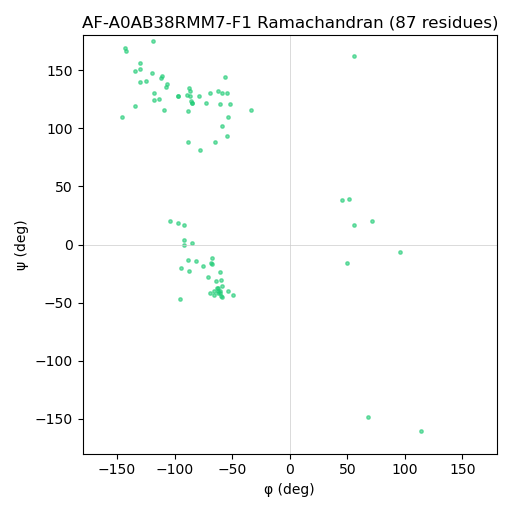structure (DSSP, 8-state):
--------GGGSGGG--TT-EEEEEEEETTEEEEEEEEEEETTTTEEE-TT--GGGGEEE-TTTTTTEEE-SS-HHHHHHHHHHHH---

Foldseek 3Di:
DDPPPPPQLQVDLVSDDQQFWKWQWDQDPVAIDIAIWGQHHQVQLWIARCVDPPVNRIDGDPVGRPRMATDPP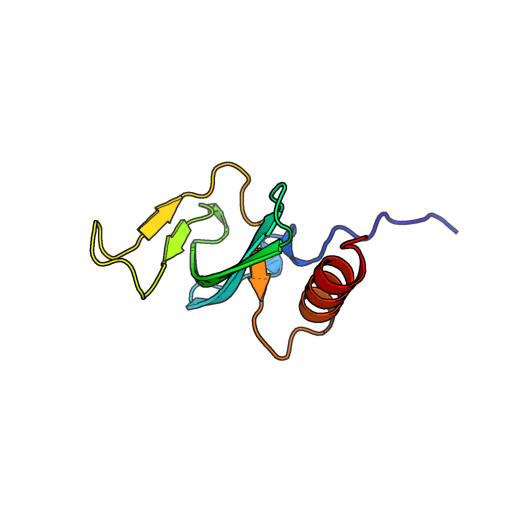PVSRVVVVVCSVVPPD

Nearest PDB structures (foldseek):
  7d2n-assembly1_A  TM=4.710E-01  e=1.691E-01  Deinococcus radiodurans
  5b0o-assembly1_A  TM=5.805E-01  e=2.058E+00  Salmonella enterica subsp. enterica serovar Typhimurium str. LT2
  4yo1-assembly1_A  TM=3.577E-01  e=9.539E-01  Legionella pneumophila
  3pv5-assembly1_D  TM=4.275E-01  e=4.733E+00  Legionella fallonii

Radius of gyration: 13.61 Å; Cα contacts (8 Å, |Δi|>4): 138; chains: 1; bounding box: 43×29×34 Å